Protein AF-A0A2Z6ND43-F1 (afdb_monomer)

Mean predicted aligned error: 3.37 Å

Sequence (163 aa):
MIYADKCAFYDCAFYGVQDTLYDTYGRHYYHNCYIQGGIDFVFGNGQSIFEASTLNFSMGVYGPKLGTKETAILGRSLDAYSRVIVANSYLTNVVSPEGWYARTYVGHEETITFVEAGNSGPGANQSQRVKWMKHLSGAELDRFLNISFIDKEGWINKLPVNN

Secondary structure (DSSP, 8-state):
-EE-SSEEEES-EEE-SBS-EEEEESEEEEES-EEEESBS-EESS-EEEEES-EEEE--GGGSPPTTSPP-B-SEE-SSTT-EEEEES-B--TTB-SS-EE-GGGTT-TTS-EEEEES-BSGGG--TTS-TT-B---HHHHHHHHSGGGT-SS--GGGS----

pLDDT: mean 95.64, std 6.74, range [55.31, 98.88]

Solvent-accessible surface area (backbone atoms only — not comparable to full-atom values): 9441 Å² total; per-residue (Å²): 117,45,80,50,69,78,46,74,43,68,73,42,76,48,79,46,31,64,60,43,38,36,40,40,37,41,27,37,39,32,36,50,24,40,40,32,14,53,43,62,28,70,39,69,68,36,46,69,48,79,41,86,44,50,79,44,81,35,44,68,95,74,42,74,62,93,90,58,86,73,70,38,61,84,47,63,41,88,54,70,64,34,74,49,76,52,56,72,40,81,31,55,73,38,42,36,54,41,34,57,41,48,71,91,39,69,94,46,50,88,55,37,42,42,35,75,42,79,47,36,60,77,27,47,60,63,93,56,34,50,87,70,58,43,86,70,58,68,76,70,37,44,55,70,73,38,66,55,60,62,38,77,83,54,60,72,84,68,50,96,66,89,126

InterPro domains:
  IPR000070 Pectinesterase, catalytic [PF01095] (3-56)
  IPR000070 Pectinesterase, catalytic [PF01095] (69-151)
  IPR011050 Pectin lyase fold/virulence factor [SSF51126] (2-161)
  IPR012334 Pectin lyase fold [G3DSA:2.160.20.10] (1-163)

Nearest PDB structures (foldseek):
  1xg2-assembly1_A  TM=8.454E-01  e=5.733E-08  Solanum lycopersicum
  1gq8-assembly1_A  TM=8.439E-01  e=1.578E-07  Daucus carota
  5c1e-assembly1_A  TM=7.907E-01  e=3.280E-07  Aspergillus niger ATCC 1015
  5c1c-assembly1_A  TM=7.956E-01  e=4.597E-07  Aspergillus niger ATCC 1015
  3uw0-assembly1_A  TM=7.127E-01  e=7.270E-05  Yersinia enterocolitica subsp. enterocolitica 8081

Structure (mmCIF, N/CA/C/O backbone):
data_AF-A0A2Z6ND43-F1
#
_entry.id   AF-A0A2Z6ND43-F1
#
loop_
_atom_site.group_PDB
_atom_site.id
_atom_site.type_symbol
_atom_site.label_atom_id
_atom_site.label_alt_id
_atom_site.label_comp_id
_atom_site.label_asym_id
_atom_site.label_entity_id
_atom_site.label_seq_id
_atom_site.pdbx_PDB_ins_code
_atom_site.Cartn_x
_atom_site.Cartn_y
_atom_site.Cartn_z
_atom_site.occupancy
_atom_site.B_iso_or_equiv
_atom_site.auth_seq_id
_atom_site.auth_comp_id
_atom_site.auth_asym_id
_atom_site.auth_atom_id
_atom_site.pdbx_PDB_model_num
ATOM 1 N N . MET A 1 1 ? -15.274 1.985 -4.254 1.00 93.62 1 MET A N 1
ATOM 2 C CA . MET A 1 1 ? -14.860 3.348 -3.861 1.00 93.62 1 MET A CA 1
ATOM 3 C C . MET A 1 1 ? -15.298 3.582 -2.434 1.00 93.62 1 MET A C 1
ATOM 5 O O . MET A 1 1 ? -16.451 3.305 -2.131 1.00 93.62 1 MET A O 1
ATOM 9 N N . ILE A 1 2 ? -14.396 4.076 -1.592 1.00 96.88 2 ILE A N 1
ATOM 10 C CA . ILE A 1 2 ? -14.677 4.459 -0.209 1.00 96.88 2 ILE A CA 1
ATOM 11 C C . ILE A 1 2 ? -14.422 5.961 -0.082 1.00 96.88 2 ILE A C 1
ATOM 13 O O . ILE A 1 2 ? -13.282 6.421 -0.144 1.00 96.88 2 ILE A O 1
ATOM 17 N N . TYR A 1 3 ? -15.516 6.712 0.024 1.00 97.62 3 TYR A N 1
ATOM 18 C CA . TYR A 1 3 ? -15.549 8.166 0.172 1.00 97.62 3 TYR A CA 1
ATOM 19 C C . TYR A 1 3 ? -16.319 8.482 1.460 1.00 97.62 3 TYR A C 1
ATOM 21 O O . TYR A 1 3 ? -17.525 8.724 1.427 1.00 97.62 3 TYR A O 1
ATOM 29 N N . ALA A 1 4 ? -15.658 8.362 2.610 1.00 97.25 4 ALA A N 1
ATOM 30 C CA . ALA A 1 4 ? -16.269 8.538 3.926 1.00 97.25 4 ALA A CA 1
ATOM 31 C C . ALA A 1 4 ? -15.181 8.698 4.995 1.00 97.25 4 ALA A C 1
ATOM 33 O O . ALA A 1 4 ? -14.080 8.214 4.826 1.00 97.25 4 ALA A O 1
ATOM 34 N N . ASP A 1 5 ? -15.463 9.363 6.113 1.00 98.31 5 ASP A N 1
ATOM 35 C CA . ASP A 1 5 ? -14.507 9.420 7.226 1.00 98.31 5 ASP A CA 1
ATOM 36 C C . ASP A 1 5 ? -14.844 8.358 8.280 1.00 98.31 5 ASP A C 1
ATOM 38 O O . ASP A 1 5 ? -16.023 8.109 8.540 1.00 98.31 5 ASP A O 1
ATOM 42 N N . LYS A 1 6 ? -13.815 7.788 8.925 1.00 97.25 6 LYS A N 1
ATOM 43 C CA . LYS A 1 6 ? -13.934 6.809 10.023 1.00 97.25 6 LYS A CA 1
ATOM 44 C C . LYS A 1 6 ? -14.584 5.488 9.602 1.00 97.25 6 LYS A C 1
ATOM 46 O O . LYS A 1 6 ? -15.494 4.993 10.267 1.00 97.25 6 LYS A O 1
ATOM 51 N N . CYS A 1 7 ? -14.117 4.906 8.500 1.00 97.25 7 CYS A N 1
ATOM 52 C CA . CYS A 1 7 ? -14.523 3.555 8.105 1.00 97.25 7 CYS A CA 1
ATOM 53 C C . CYS A 1 7 ? -13.503 2.526 8.579 1.00 97.25 7 CYS A C 1
ATOM 55 O O . CYS A 1 7 ? -12.304 2.697 8.372 1.00 97.25 7 CYS A O 1
ATOM 57 N N . ALA A 1 8 ? -13.978 1.436 9.169 1.00 97.69 8 ALA A N 1
ATOM 58 C CA . ALA A 1 8 ? -13.139 0.291 9.474 1.00 97.69 8 ALA A CA 1
ATOM 59 C C . ALA A 1 8 ? -13.700 -0.969 8.816 1.00 97.69 8 ALA A C 1
ATOM 61 O O . ALA A 1 8 ? -14.914 -1.178 8.789 1.00 97.69 8 ALA A O 1
ATOM 62 N N . PHE A 1 9 ? -12.802 -1.796 8.300 1.00 97.81 9 PHE A N 1
ATOM 63 C CA . PHE A 1 9 ? -13.088 -3.070 7.664 1.00 97.81 9 PHE A CA 1
ATOM 64 C C . PHE A 1 9 ? -12.338 -4.150 8.436 1.00 97.81 9 PHE A C 1
ATOM 66 O O . PHE A 1 9 ? -11.113 -4.096 8.546 1.00 97.81 9 PHE A O 1
ATOM 73 N N . TYR A 1 10 ? -13.085 -5.109 8.974 1.00 97.44 10 TYR A N 1
ATOM 74 C CA . TYR A 1 10 ? -12.561 -6.255 9.711 1.00 97.44 10 TYR A CA 1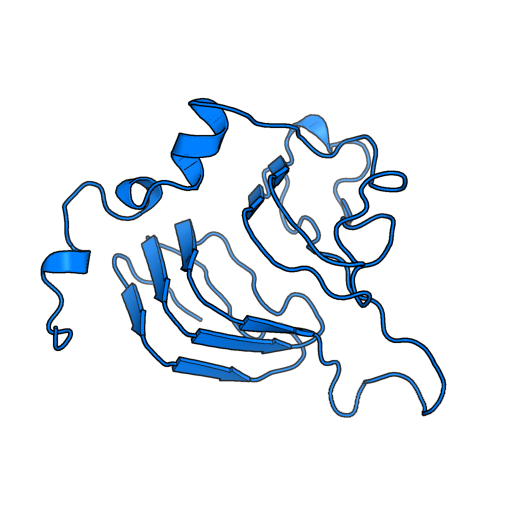
ATOM 75 C C . TYR A 1 10 ? -12.927 -7.518 8.948 1.00 97.44 10 TYR A C 1
ATOM 77 O O . TYR A 1 10 ? -14.067 -7.638 8.493 1.00 97.44 10 TYR A O 1
ATOM 85 N N . ASP A 1 11 ? -11.965 -8.424 8.771 1.00 97.31 11 ASP A N 1
ATOM 86 C CA . ASP A 1 11 ? -12.194 -9.749 8.175 1.00 97.31 11 ASP A CA 1
ATOM 87 C C . ASP A 1 11 ? -12.843 -9.696 6.777 1.00 97.31 11 ASP A C 1
ATOM 89 O O . ASP A 1 11 ? -13.598 -10.579 6.365 1.00 97.31 11 ASP A O 1
ATOM 93 N N . CYS A 1 12 ? -12.573 -8.621 6.034 1.00 98.12 12 CYS A N 1
ATOM 94 C CA . CYS A 1 12 ? -13.129 -8.392 4.706 1.00 98.12 12 CYS A CA 1
ATOM 95 C C . CYS A 1 12 ? -12.185 -8.895 3.613 1.00 98.12 12 CYS A C 1
ATOM 97 O O . CYS A 1 12 ? -10.962 -8.879 3.758 1.00 98.12 12 CYS A O 1
ATOM 99 N N . ALA A 1 13 ? -12.759 -9.262 2.467 1.00 98.62 13 ALA A N 1
ATOM 100 C CA . ALA A 1 13 ? -11.999 -9.589 1.271 1.00 98.62 13 ALA A CA 1
ATOM 101 C C . ALA A 1 13 ? -12.423 -8.712 0.083 1.00 98.62 13 ALA A C 1
ATOM 103 O O . ALA A 1 13 ? -13.611 -8.579 -0.215 1.00 98.62 13 ALA A O 1
ATOM 104 N N . PHE A 1 14 ? -11.441 -8.135 -0.608 1.00 98.56 14 PHE A N 1
ATOM 105 C CA . PHE A 1 14 ? -11.613 -7.283 -1.783 1.00 98.56 14 PHE A CA 1
ATOM 106 C C . PHE A 1 14 ? -10.921 -7.938 -2.980 1.00 98.56 14 PHE A C 1
ATOM 108 O O . PHE A 1 14 ? -9.714 -8.183 -2.946 1.00 98.56 14 PHE A O 1
ATOM 115 N N . TYR A 1 15 ? -11.680 -8.215 -4.042 1.00 97.94 15 TYR A N 1
ATOM 116 C CA . TYR A 1 15 ? -11.189 -8.924 -5.224 1.00 97.94 15 TYR A CA 1
ATOM 117 C C . TYR A 1 15 ? -11.346 -8.084 -6.485 1.00 97.94 15 TYR A C 1
ATOM 119 O O . TYR A 1 15 ? -12.430 -7.578 -6.776 1.00 97.94 15 TYR A O 1
ATOM 127 N N . GLY A 1 16 ? -10.280 -8.011 -7.273 1.00 96.38 16 GLY A N 1
ATOM 128 C CA . GLY A 1 16 ? -10.289 -7.408 -8.596 1.00 96.38 16 GLY A CA 1
ATOM 129 C C . GLY A 1 16 ? -8.992 -7.693 -9.345 1.00 96.38 16 GLY A C 1
ATOM 130 O O . GLY A 1 16 ? -8.254 -8.621 -9.014 1.00 96.38 16 GLY A O 1
ATOM 131 N N . VAL A 1 17 ? -8.737 -6.909 -10.394 1.00 95.75 17 VAL A N 1
ATOM 132 C CA . VAL A 1 17 ? -7.464 -6.928 -11.132 1.00 95.75 17 VAL A CA 1
ATOM 133 C C . VAL A 1 17 ? -6.928 -5.511 -11.207 1.00 95.75 17 VAL A C 1
ATOM 135 O O . VAL A 1 17 ? -5.927 -5.201 -10.575 1.00 95.75 17 VAL A O 1
ATOM 138 N N . GLN A 1 18 ? -7.609 -4.636 -11.934 1.00 96.50 18 GLN A N 1
ATOM 139 C CA . GLN A 1 18 ? -7.273 -3.223 -11.967 1.00 96.50 18 GLN A CA 1
ATOM 140 C C . GLN A 1 18 ? -8.207 -2.449 -11.035 1.00 96.50 18 GLN A C 1
ATOM 142 O O . GLN A 1 18 ? -9.400 -2.751 -10.994 1.00 96.50 18 GLN A O 1
ATOM 147 N N . ASP A 1 19 ? -7.659 -1.484 -10.295 1.00 97.81 19 ASP A N 1
ATOM 148 C CA . ASP A 1 19 ? -8.417 -0.507 -9.503 1.00 97.81 19 ASP A CA 1
ATOM 149 C C . ASP A 1 19 ? -9.356 -1.165 -8.466 1.00 97.81 19 ASP A C 1
ATOM 151 O O . ASP A 1 19 ? -10.499 -0.751 -8.267 1.00 97.81 19 ASP A O 1
ATOM 155 N N . THR A 1 20 ? -8.876 -2.226 -7.802 1.00 98.38 20 THR A N 1
ATOM 156 C CA . THR A 1 20 ? -9.694 -3.081 -6.915 1.00 98.38 20 THR A CA 1
ATOM 157 C C . THR A 1 20 ? -10.270 -2.312 -5.723 1.00 98.38 20 THR A C 1
ATOM 159 O O . THR A 1 20 ? -11.475 -2.354 -5.469 1.00 98.38 20 THR A O 1
ATOM 162 N N . LEU A 1 21 ? -9.417 -1.599 -4.988 1.00 98.62 21 LEU A N 1
ATOM 163 C CA . LEU A 1 21 ? -9.784 -0.833 -3.806 1.00 98.62 21 LEU A CA 1
ATOM 164 C C . LEU A 1 21 ? -9.495 0.650 -4.041 1.00 98.62 21 LEU A C 1
ATOM 166 O O . LEU A 1 21 ? -8.378 1.124 -3.842 1.00 98.62 21 LEU A O 1
ATOM 170 N N . TYR A 1 22 ? -10.538 1.377 -4.450 1.00 98.50 22 TYR A N 1
ATOM 171 C CA . TYR A 1 22 ? -10.490 2.834 -4.55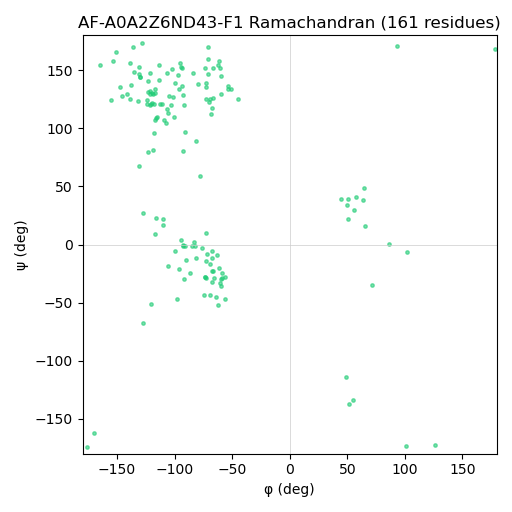0 1.00 98.50 22 TYR A CA 1
ATOM 172 C C . TYR A 1 22 ? -10.731 3.483 -3.178 1.00 98.50 22 TYR A C 1
ATOM 174 O O . TYR A 1 22 ? -11.874 3.775 -2.806 1.00 98.50 22 TYR A O 1
ATOM 182 N N . ASP A 1 23 ? -9.644 3.687 -2.446 1.00 98.38 23 ASP A N 1
ATOM 183 C CA . ASP A 1 23 ? -9.538 4.215 -1.090 1.00 98.38 23 ASP A CA 1
ATOM 184 C C . ASP A 1 23 ? -9.320 5.740 -1.106 1.00 98.38 23 ASP A C 1
ATOM 186 O O . ASP A 1 23 ? -8.192 6.233 -1.077 1.00 98.38 23 ASP A O 1
ATOM 190 N N . THR A 1 24 ? -10.391 6.523 -1.281 1.00 96.62 24 THR A N 1
ATOM 191 C CA . THR A 1 24 ? -10.237 7.883 -1.824 1.00 96.62 24 THR A CA 1
ATOM 192 C C . THR A 1 24 ? -10.206 9.020 -0.814 1.00 96.62 24 THR A C 1
ATOM 194 O O . THR A 1 24 ? -9.395 9.924 -0.996 1.00 96.62 24 THR A O 1
ATOM 197 N N . TYR A 1 25 ? -11.110 9.071 0.161 1.00 97.81 25 TYR A N 1
ATOM 198 C CA . TYR A 1 25 ? -11.251 10.236 1.039 1.00 97.81 25 TYR A CA 1
ATOM 199 C C . TYR A 1 25 ? -11.683 9.806 2.427 1.00 97.81 25 TYR A C 1
ATOM 201 O O . TYR A 1 25 ? -12.634 9.039 2.535 1.00 97.81 25 TYR A O 1
ATOM 209 N N . GLY A 1 26 ? -11.037 10.394 3.436 1.00 98.38 26 GLY A N 1
ATOM 210 C CA . GLY A 1 26 ? -11.287 10.148 4.851 1.00 98.38 26 GLY A CA 1
ATOM 211 C C . GLY A 1 26 ? -10.259 9.209 5.473 1.00 98.38 26 GLY A C 1
ATOM 212 O O . GLY A 1 26 ? -9.230 8.901 4.865 1.00 98.38 26 GLY A O 1
ATOM 213 N N . ARG A 1 27 ? -10.510 8.828 6.726 1.00 98.62 27 ARG A N 1
ATOM 214 C CA . ARG A 1 27 ? -9.639 7.946 7.508 1.00 98.62 27 ARG A CA 1
ATOM 215 C C . ARG A 1 27 ? -10.180 6.535 7.534 1.00 98.62 27 ARG A C 1
ATOM 217 O O . ARG A 1 27 ? -11.330 6.338 7.938 1.00 98.62 27 ARG A O 1
ATOM 224 N N . HIS A 1 28 ? -9.344 5.574 7.158 1.00 98.69 28 HIS A N 1
ATOM 225 C CA . HIS A 1 28 ? -9.764 4.186 7.033 1.00 98.69 28 HIS A CA 1
ATOM 226 C C . HIS A 1 28 ? -8.830 3.217 7.746 1.00 98.69 28 HIS A C 1
ATOM 228 O O . HIS A 1 28 ? -7.610 3.379 7.765 1.00 98.69 28 HIS A O 1
ATOM 234 N N . TYR A 1 29 ? -9.424 2.178 8.315 1.00 98.62 29 TYR A N 1
ATOM 235 C CA . TYR A 1 29 ? -8.703 1.099 8.968 1.00 98.62 29 TYR A CA 1
ATOM 236 C C . TYR A 1 29 ? -9.088 -0.236 8.339 1.00 98.62 29 TYR A C 1
ATOM 238 O O . TYR A 1 29 ? -10.264 -0.582 8.288 1.00 98.62 29 TYR A O 1
ATOM 246 N N . TYR A 1 30 ? -8.105 -0.987 7.862 1.00 98.69 30 TYR A N 1
ATOM 247 C CA . TYR A 1 30 ? -8.292 -2.329 7.322 1.00 98.69 30 TYR A CA 1
ATOM 248 C C . TYR A 1 30 ? -7.540 -3.294 8.229 1.00 98.69 30 TYR A C 1
ATOM 250 O O . TYR A 1 30 ? -6.310 -3.273 8.261 1.00 98.69 30 TYR A O 1
ATOM 258 N N . HIS A 1 31 ? -8.268 -4.112 8.983 1.00 98.25 31 HIS A N 1
ATOM 259 C CA . HIS A 1 31 ? -7.693 -5.069 9.920 1.00 98.25 31 HIS A CA 1
ATOM 260 C C . HIS A 1 31 ? -8.046 -6.493 9.500 1.00 98.25 31 HIS A C 1
ATOM 262 O O . HIS A 1 31 ? -9.209 -6.794 9.225 1.00 98.25 31 HIS A O 1
ATOM 268 N N . ASN A 1 32 ? -7.037 -7.364 9.436 1.00 98.38 32 ASN A N 1
ATOM 269 C CA . ASN A 1 3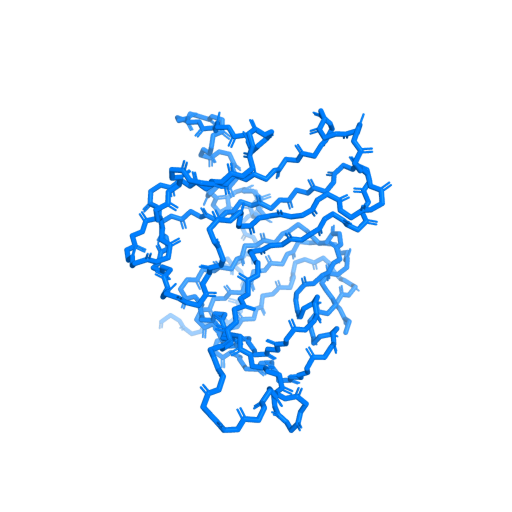2 ? -7.193 -8.759 9.013 1.00 98.38 32 ASN A CA 1
ATOM 270 C C . ASN A 1 32 ? -7.949 -8.914 7.674 1.00 98.38 32 ASN A C 1
ATOM 272 O O . ASN A 1 32 ? -8.794 -9.790 7.499 1.00 98.38 32 ASN A O 1
ATOM 276 N N . CYS A 1 33 ? -7.687 -8.016 6.724 1.00 98.81 33 CYS A N 1
ATOM 277 C CA . CYS A 1 33 ? -8.333 -8.029 5.418 1.00 98.81 33 CYS A CA 1
ATOM 278 C C . CYS A 1 33 ? -7.482 -8.762 4.376 1.00 98.81 33 CYS A C 1
ATOM 280 O O . CYS A 1 33 ? -6.253 -8.816 4.460 1.00 98.81 33 CYS A O 1
ATOM 282 N N . TYR A 1 34 ? -8.136 -9.264 3.334 1.00 98.88 34 TYR A N 1
ATOM 283 C CA . TYR A 1 34 ? -7.488 -9.798 2.141 1.00 98.88 34 TYR A CA 1
ATOM 284 C C . TYR A 1 34 ? -7.792 -8.899 0.941 1.00 98.88 34 TYR A C 1
ATOM 286 O O . TYR A 1 34 ? -8.952 -8.703 0.588 1.00 98.88 34 TYR A O 1
ATOM 294 N N . ILE A 1 35 ? -6.768 -8.346 0.297 1.00 98.81 35 ILE A N 1
ATOM 295 C CA . ILE A 1 35 ? -6.925 -7.504 -0.890 1.00 98.81 35 ILE A CA 1
ATOM 296 C C . ILE A 1 35 ? -6.156 -8.146 -2.039 1.00 98.81 35 ILE A C 1
ATOM 298 O O . ILE A 1 35 ? -4.942 -8.316 -1.948 1.00 98.81 35 ILE A O 1
ATOM 302 N N . GLN A 1 36 ? -6.847 -8.475 -3.129 1.00 98.44 36 GLN A N 1
ATOM 303 C CA . GLN A 1 36 ? -6.240 -9.059 -4.321 1.00 98.44 36 GLN A CA 1
ATOM 304 C C . GLN A 1 36 ? -6.442 -8.187 -5.553 1.00 98.44 36 GLN A C 1
ATOM 306 O O . GLN A 1 36 ? -7.574 -7.866 -5.910 1.00 98.44 36 GLN A O 1
ATOM 311 N N . GLY A 1 37 ? -5.350 -7.928 -6.267 1.00 97.62 37 GLY A N 1
ATOM 312 C CA . GLY A 1 37 ? -5.385 -7.385 -7.619 1.00 97.62 37 GLY A CA 1
ATOM 313 C C . GLY A 1 37 ? -3.996 -7.265 -8.239 1.00 97.62 37 GLY A C 1
ATOM 314 O O . GLY A 1 37 ? -3.008 -7.731 -7.680 1.00 97.62 37 GLY A O 1
ATOM 315 N N . GLY A 1 38 ? -3.930 -6.668 -9.423 1.00 95.94 38 GLY A N 1
ATOM 316 C CA . GLY A 1 38 ? -2.731 -6.582 -10.252 1.00 95.94 38 GLY A CA 1
ATOM 317 C C . GLY A 1 38 ? -2.285 -5.151 -10.557 1.00 95.94 38 GLY A C 1
ATOM 318 O O . GLY A 1 38 ? -1.132 -4.806 -10.323 1.00 95.94 38 GLY A O 1
ATOM 319 N N . ILE A 1 39 ? -3.181 -4.293 -11.051 1.00 95.81 39 ILE A N 1
ATOM 320 C CA . ILE A 1 39 ? -2.846 -2.922 -11.475 1.00 95.81 39 ILE A CA 1
ATOM 321 C C . ILE A 1 39 ? -3.489 -1.934 -10.510 1.00 95.81 39 ILE A C 1
ATOM 323 O O . ILE A 1 39 ? -4.708 -1.936 -10.376 1.00 95.81 39 ILE A O 1
ATOM 327 N N . ASP A 1 40 ? -2.676 -1.102 -9.852 1.00 97.06 40 ASP A N 1
ATOM 328 C CA . ASP A 1 40 ? -3.132 -0.049 -8.928 1.00 97.06 40 ASP A CA 1
ATOM 329 C C . ASP A 1 40 ? -4.238 -0.538 -7.973 1.00 97.06 40 ASP A C 1
ATOM 331 O O . ASP A 1 40 ? -5.234 0.133 -7.717 1.00 97.06 40 ASP A O 1
ATOM 335 N N . PHE A 1 41 ? -4.103 -1.777 -7.487 1.00 98.31 41 PHE A N 1
ATOM 336 C CA . PHE A 1 41 ? -5.221 -2.476 -6.856 1.00 98.31 41 PHE A CA 1
ATOM 337 C C . PHE A 1 41 ? -5.579 -1.924 -5.469 1.00 98.31 41 PHE A C 1
ATOM 339 O O . PHE A 1 41 ? -6.670 -2.194 -4.977 1.00 98.31 41 PHE A O 1
ATOM 346 N N . VAL A 1 42 ? -4.707 -1.109 -4.876 1.00 98.62 42 VAL A N 1
ATOM 347 C CA . VAL A 1 42 ? -5.035 -0.172 -3.799 1.00 98.62 42 VAL A CA 1
ATOM 348 C C . VAL A 1 42 ? -4.594 1.209 -4.265 1.00 98.62 42 VAL A C 1
ATOM 350 O O . VAL A 1 42 ? -3.419 1.405 -4.578 1.00 98.62 42 VAL A O 1
ATOM 353 N N . PHE A 1 43 ? -5.527 2.154 -4.341 1.00 98.62 43 PHE A N 1
ATOM 354 C CA . PHE A 1 43 ? -5.244 3.500 -4.834 1.00 98.62 43 PHE A CA 1
ATOM 355 C C . PHE A 1 43 ? -6.204 4.539 -4.258 1.00 98.62 43 PHE A C 1
ATOM 357 O O . PHE A 1 43 ? -7.327 4.219 -3.872 1.00 98.62 43 PHE A O 1
ATOM 364 N N . GLY A 1 44 ? -5.780 5.801 -4.269 1.00 97.94 44 GLY A N 1
ATOM 365 C CA . GLY A 1 44 ? -6.564 6.944 -3.807 1.00 97.94 44 GLY A CA 1
ATOM 366 C C . GLY A 1 44 ? -5.817 7.777 -2.767 1.00 97.94 44 GLY A C 1
ATOM 367 O O . GLY A 1 44 ? -4.631 7.567 -2.530 1.00 97.94 44 GLY A O 1
ATOM 368 N N . ASN A 1 45 ? -6.522 8.751 -2.187 1.00 97.81 45 ASN A N 1
ATOM 369 C CA . ASN A 1 45 ? -5.969 9.749 -1.265 1.00 97.81 45 ASN A CA 1
ATOM 370 C C . ASN A 1 45 ? -6.454 9.553 0.183 1.00 97.81 45 ASN A C 1
ATOM 372 O O . ASN A 1 45 ? -6.381 10.482 0.991 1.00 97.81 45 ASN A O 1
ATOM 376 N N . GLY A 1 46 ? -6.995 8.373 0.500 1.00 97.94 46 GLY A N 1
ATOM 377 C CA . GLY A 1 46 ? -7.406 8.008 1.849 1.00 97.94 46 GLY A CA 1
ATOM 378 C C . GLY A 1 46 ? -6.231 8.045 2.825 1.00 97.94 46 GLY A C 1
ATOM 379 O O . GLY A 1 46 ? -5.089 7.733 2.481 1.00 97.94 46 GLY A O 1
ATOM 380 N N . GLN A 1 47 ? -6.508 8.444 4.062 1.00 98.62 47 GLN A N 1
ATOM 381 C CA . GLN A 1 47 ? -5.550 8.334 5.150 1.00 98.62 47 GLN A CA 1
ATOM 382 C C . GLN A 1 47 ? -5.766 6.987 5.839 1.00 98.62 47 GLN A C 1
ATOM 384 O O . GLN A 1 47 ? -6.651 6.859 6.685 1.00 98.62 47 GLN A O 1
ATOM 389 N N . SER A 1 48 ? -4.966 5.989 5.471 1.00 98.62 48 SER A N 1
ATOM 390 C CA . SER A 1 48 ? -5.326 4.598 5.751 1.00 98.62 48 SER A CA 1
ATOM 391 C C . SER A 1 48 ? -4.211 3.794 6.403 1.00 98.62 48 SER A C 1
ATOM 393 O O . SER A 1 48 ? -3.032 3.998 6.114 1.00 98.62 48 SER A O 1
ATOM 395 N N . ILE A 1 49 ? -4.602 2.853 7.266 1.00 98.81 49 ILE A N 1
ATOM 396 C CA . ILE A 1 49 ? -3.729 1.800 7.801 1.00 98.81 49 ILE A CA 1
ATOM 397 C C . ILE A 1 49 ? -4.292 0.440 7.392 1.00 98.81 49 ILE A C 1
ATOM 399 O O . ILE A 1 49 ? -5.467 0.154 7.623 1.00 98.81 49 ILE A O 1
ATOM 403 N N . PHE A 1 50 ? -3.422 -0.397 6.827 1.00 98.81 50 PHE A N 1
ATOM 404 C CA . PHE A 1 50 ? -3.670 -1.812 6.566 1.00 98.81 50 PHE A CA 1
ATOM 405 C C . PHE A 1 50 ? -2.851 -2.622 7.569 1.00 98.81 50 PHE A C 1
ATOM 407 O O . PHE A 1 50 ? -1.631 -2.717 7.449 1.00 98.81 50 PHE A O 1
ATOM 414 N N . GLU A 1 51 ? -3.509 -3.176 8.579 1.00 98.50 51 GLU A N 1
ATOM 415 C CA . GLU A 1 51 ? -2.874 -3.930 9.656 1.00 98.50 51 GLU A CA 1
ATOM 416 C C . GLU A 1 51 ? -3.287 -5.398 9.595 1.00 98.50 51 GLU A C 1
ATOM 418 O O . GLU A 1 51 ? -4.429 -5.721 9.257 1.00 98.50 51 GLU A O 1
ATOM 423 N N . ALA A 1 52 ? -2.339 -6.298 9.879 1.00 98.31 52 ALA A N 1
ATOM 424 C CA . ALA A 1 52 ? -2.546 -7.750 9.846 1.00 98.31 52 ALA A CA 1
ATOM 425 C C . ALA A 1 52 ? -3.194 -8.260 8.538 1.00 98.31 52 ALA A C 1
ATOM 427 O O . ALA A 1 52 ? -3.798 -9.325 8.504 1.00 98.31 52 ALA A O 1
ATOM 428 N N . SER A 1 53 ? -3.086 -7.486 7.458 1.00 98.75 53 SER A N 1
ATOM 429 C CA . SER A 1 53 ? -3.798 -7.721 6.207 1.00 98.75 53 SER A CA 1
ATOM 430 C C . SER A 1 53 ? -2.873 -8.339 5.165 1.00 98.75 53 SER A C 1
ATOM 432 O O . SER A 1 53 ? -1.665 -8.101 5.154 1.00 98.75 53 SER A O 1
ATOM 434 N N . THR A 1 54 ? -3.447 -9.124 4.259 1.00 98.81 54 THR A N 1
ATOM 435 C CA . THR A 1 54 ? -2.732 -9.729 3.133 1.00 98.81 54 THR A CA 1
ATOM 436 C C . THR A 1 54 ? -3.047 -8.966 1.855 1.00 98.81 54 THR A C 1
ATOM 438 O O . THR A 1 54 ? -4.198 -8.918 1.426 1.00 98.81 54 THR A O 1
ATOM 441 N N . LEU A 1 55 ? -2.015 -8.411 1.220 1.00 98.69 55 LEU A N 1
ATOM 442 C CA . LEU A 1 55 ? -2.100 -7.852 -0.128 1.00 98.69 55 LEU A CA 1
ATOM 443 C C . LEU A 1 55 ? -1.520 -8.878 -1.105 1.00 98.69 55 LEU A C 1
ATOM 445 O O . LEU A 1 55 ? -0.316 -9.139 -1.100 1.00 98.69 55 LEU A O 1
ATOM 449 N N . ASN A 1 56 ? -2.380 -9.486 -1.918 1.00 97.94 56 ASN A N 1
ATOM 450 C CA . ASN A 1 56 ? -2.008 -10.540 -2.852 1.00 97.94 56 ASN A CA 1
ATOM 451 C C . ASN A 1 56 ? -1.995 -10.024 -4.293 1.00 97.94 56 ASN A C 1
ATOM 453 O O . ASN A 1 56 ? -3.041 -9.722 -4.869 1.00 97.94 56 ASN A O 1
ATOM 457 N N . PHE A 1 57 ? -0.808 -9.978 -4.896 1.00 97.12 57 PHE A N 1
ATOM 458 C CA . PHE A 1 57 ? -0.683 -9.658 -6.311 1.00 97.12 57 PHE A CA 1
ATOM 459 C C . PHE A 1 57 ? -1.248 -10.798 -7.169 1.00 97.12 57 PHE A C 1
ATOM 461 O O . PHE A 1 57 ? -0.840 -11.950 -7.027 1.00 97.12 57 PHE A O 1
ATOM 468 N N . SER A 1 58 ? -2.182 -10.474 -8.060 1.00 94.62 58 SER A N 1
ATOM 469 C CA . SER A 1 58 ? -2.705 -11.400 -9.061 1.00 94.62 58 SER A CA 1
ATOM 470 C C . SER A 1 58 ? -3.256 -10.640 -10.258 1.00 94.62 58 SER A C 1
ATOM 472 O O . SER A 1 58 ? -4.167 -9.819 -10.137 1.00 94.62 58 SER A O 1
ATOM 474 N N . MET A 1 59 ? -2.745 -10.967 -11.441 1.00 92.38 59 MET A N 1
ATOM 475 C CA . MET A 1 59 ? -3.276 -10.475 -12.714 1.00 92.38 59 MET A CA 1
ATOM 476 C C . MET A 1 59 ? -4.495 -11.283 -13.200 1.00 92.38 59 MET A C 1
ATOM 478 O O . MET A 1 59 ? -5.081 -10.972 -14.239 1.00 92.38 59 MET A O 1
ATOM 482 N N . GLY A 1 60 ? -4.907 -12.318 -12.456 1.00 88.38 60 GLY A N 1
ATOM 483 C CA . GLY A 1 60 ? -6.018 -13.194 -12.819 1.00 88.38 60 GLY A CA 1
ATOM 484 C C . GLY A 1 60 ? -5.832 -13.814 -14.206 1.00 88.38 60 GLY A C 1
ATOM 485 O O . GLY A 1 60 ? -4.751 -14.276 -14.560 1.00 88.38 60 GLY A O 1
ATOM 486 N N . VAL A 1 61 ? -6.884 -13.783 -15.029 1.00 87.81 61 VAL A N 1
ATOM 487 C CA . VAL A 1 61 ? -6.837 -14.274 -16.422 1.00 87.81 61 VAL A CA 1
ATOM 488 C C . VAL A 1 61 ? -5.943 -13.434 -17.343 1.00 87.81 61 VAL A C 1
ATOM 490 O O . VAL A 1 61 ? -5.647 -13.860 -18.457 1.00 87.81 61 VAL A O 1
ATOM 493 N N . TYR A 1 62 ? -5.513 -12.254 -16.888 1.00 86.19 62 TYR A N 1
ATOM 494 C CA . TYR A 1 62 ? -4.586 -11.372 -17.598 1.00 86.19 62 TYR A CA 1
ATOM 495 C C . TYR A 1 62 ? -3.130 -11.584 -17.165 1.00 86.19 62 TYR A C 1
ATOM 497 O O . TYR A 1 62 ? -2.247 -10.845 -17.604 1.00 86.19 62 TYR A O 1
ATOM 505 N N . GLY A 1 63 ? -2.878 -12.569 -16.295 1.00 82.38 63 GLY A N 1
ATOM 506 C CA . GLY A 1 63 ? -1.536 -12.982 -15.912 1.00 82.38 63 GLY A CA 1
ATOM 507 C C . GLY A 1 63 ? -0.733 -13.495 -17.100 1.00 82.38 63 GLY A C 1
ATOM 508 O O . GLY A 1 63 ? -1.284 -13.865 -18.145 1.00 82.38 63 GLY A O 1
ATOM 509 N N . PRO A 1 64 ? 0.597 -13.475 -16.987 1.00 79.12 64 PRO A N 1
ATOM 510 C CA . PRO A 1 64 ? 1.453 -13.874 -18.066 1.00 79.12 64 PRO A CA 1
ATOM 511 C C . PRO A 1 64 ? 1.351 -15.396 -18.259 1.00 79.12 64 PRO A C 1
ATOM 513 O O . PRO A 1 64 ? 0.878 -16.149 -17.403 1.00 79.12 64 PRO A O 1
ATOM 516 N N . LYS A 1 65 ? 1.731 -15.854 -19.452 1.00 76.00 65 LYS A N 1
ATOM 517 C CA . LYS A 1 65 ? 1.565 -17.258 -19.845 1.00 76.00 65 LYS A CA 1
ATOM 518 C C . LYS A 1 65 ? 2.339 -18.181 -18.898 1.00 76.00 65 LYS A C 1
ATOM 520 O O . LYS A 1 65 ? 3.381 -17.812 -18.366 1.00 76.00 65 LYS A O 1
ATOM 525 N N . LEU A 1 66 ? 1.855 -19.413 -18.741 1.00 74.19 66 LEU A N 1
ATOM 526 C CA . LEU A 1 66 ? 2.498 -20.430 -17.909 1.00 74.19 66 LEU A CA 1
ATOM 527 C C . LEU A 1 66 ? 4.021 -20.483 -18.152 1.00 74.19 66 LEU A C 1
ATOM 529 O O . LEU A 1 66 ? 4.463 -20.650 -19.288 1.00 74.19 66 LEU A O 1
ATOM 533 N N . GLY A 1 67 ? 4.806 -20.342 -17.080 1.00 69.38 67 GLY A N 1
ATOM 534 C CA . GLY A 1 67 ? 6.273 -20.393 -17.120 1.00 69.38 67 GLY A CA 1
ATOM 535 C C . GLY A 1 67 ? 6.988 -19.038 -17.069 1.00 69.38 67 GLY A C 1
ATOM 536 O O . GLY A 1 67 ? 8.209 -19.014 -16.927 1.00 69.38 67 GLY A O 1
ATOM 537 N N . THR A 1 68 ? 6.275 -17.912 -17.127 1.00 76.12 68 THR A N 1
ATOM 538 C CA . THR A 1 68 ? 6.863 -16.585 -16.870 1.00 76.12 68 THR A CA 1
ATOM 539 C C . THR A 1 68 ? 6.690 -16.175 -15.413 1.00 76.12 68 THR A C 1
ATOM 541 O O . THR A 1 68 ? 5.604 -16.320 -14.853 1.00 76.12 68 THR A O 1
ATOM 544 N N . LYS A 1 69 ? 7.745 -15.621 -14.809 1.00 78.19 69 LYS A N 1
ATOM 545 C CA . LYS A 1 69 ? 7.677 -15.072 -13.453 1.00 78.19 69 LYS A CA 1
ATOM 546 C C . LYS A 1 69 ? 6.839 -13.790 -13.453 1.00 78.19 69 LYS A C 1
ATOM 548 O O . LYS A 1 69 ? 7.182 -12.836 -14.146 1.00 78.19 69 LYS A O 1
ATOM 553 N N . GLU A 1 70 ? 5.784 -13.767 -12.649 1.00 84.88 70 GLU A N 1
ATOM 554 C CA . GLU A 1 70 ? 5.075 -12.537 -12.303 1.00 84.88 70 GLU A CA 1
ATOM 555 C C . GLU A 1 70 ? 5.914 -11.699 -11.333 1.00 84.88 70 GLU A C 1
ATOM 557 O O . GLU A 1 70 ? 6.491 -12.221 -10.373 1.00 84.88 70 GLU A O 1
ATOM 562 N N . THR A 1 71 ? 5.990 -10.395 -11.588 1.00 92.50 71 THR A N 1
ATOM 563 C CA . THR A 1 71 ? 6.621 -9.437 -10.680 1.00 92.50 71 THR A CA 1
ATOM 564 C C . THR A 1 71 ? 5.704 -8.254 -10.435 1.00 92.50 71 THR A C 1
ATOM 566 O O . THR A 1 71 ? 5.038 -7.785 -11.356 1.00 92.50 71 THR A O 1
ATOM 569 N N . ALA A 1 72 ? 5.739 -7.737 -9.215 1.00 95.94 72 ALA A N 1
ATOM 570 C CA . ALA A 1 72 ? 4.979 -6.583 -8.772 1.00 95.94 72 ALA A CA 1
ATOM 571 C C . ALA A 1 72 ? 5.924 -5.494 -8.260 1.00 95.94 72 ALA A C 1
ATOM 573 O O . ALA A 1 72 ? 6.964 -5.788 -7.678 1.00 95.94 72 ALA A O 1
ATOM 574 N N . ILE A 1 73 ? 5.542 -4.236 -8.433 1.00 97.88 73 ILE A N 1
ATOM 575 C CA . ILE A 1 73 ? 6.119 -3.123 -7.672 1.00 97.88 73 ILE A CA 1
ATOM 576 C C . ILE A 1 73 ? 5.234 -2.865 -6.448 1.00 97.88 73 ILE A C 1
ATOM 578 O O . ILE A 1 73 ? 4.033 -3.122 -6.492 1.00 97.88 73 ILE A O 1
ATOM 582 N N . LEU A 1 74 ? 5.815 -2.351 -5.367 1.00 98.50 74 LEU A N 1
ATOM 583 C CA . LEU A 1 74 ? 5.101 -1.960 -4.149 1.00 98.50 74 LEU A CA 1
ATOM 584 C C . LEU A 1 74 ? 4.157 -0.778 -4.392 1.00 98.50 74 LEU A C 1
ATOM 586 O O . LEU A 1 74 ? 3.128 -0.664 -3.735 1.00 98.50 74 LEU A O 1
ATOM 590 N N . GLY A 1 75 ? 4.487 0.085 -5.353 1.00 98.19 75 GLY A N 1
ATOM 591 C CA . GLY A 1 75 ? 3.613 1.175 -5.752 1.00 98.19 75 GLY A CA 1
ATOM 592 C C . GLY A 1 75 ? 4.202 2.059 -6.840 1.00 98.19 75 GLY A C 1
ATOM 593 O O . GLY A 1 75 ? 5.396 2.012 -7.159 1.00 98.19 75 GLY A O 1
ATOM 594 N N . ARG A 1 76 ? 3.335 2.901 -7.399 1.00 97.94 76 ARG A N 1
ATOM 595 C CA . ARG A 1 76 ? 3.713 3.971 -8.317 1.00 97.94 76 ARG A CA 1
ATOM 596 C C . ARG A 1 76 ? 3.000 5.265 -7.967 1.00 97.94 76 ARG A C 1
ATOM 598 O O . ARG A 1 76 ? 1.872 5.223 -7.486 1.00 97.94 76 ARG A O 1
ATOM 605 N N . SER A 1 77 ? 3.632 6.405 -8.221 1.00 97.19 77 SER A N 1
ATOM 606 C CA . SER A 1 77 ? 2.994 7.693 -7.949 1.00 97.19 77 SER A CA 1
ATOM 60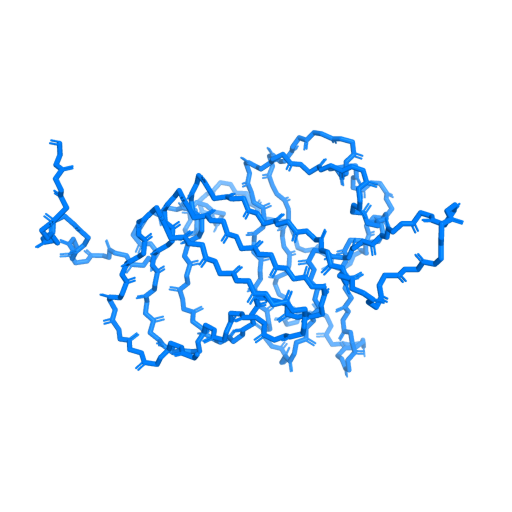7 C C . SER A 1 77 ? 1.884 7.979 -8.962 1.00 97.19 77 SER A C 1
ATOM 609 O O . SER A 1 77 ? 2.083 7.954 -10.181 1.00 97.19 77 SER A O 1
ATOM 611 N N . LEU A 1 78 ? 0.690 8.245 -8.434 1.00 95.75 78 LEU A N 1
ATOM 612 C CA . LEU A 1 78 ? -0.458 8.727 -9.206 1.00 95.75 78 LEU A CA 1
ATOM 613 C C . LEU A 1 78 ? -0.596 10.254 -9.136 1.00 95.75 78 LEU A C 1
ATOM 615 O O . LEU A 1 78 ? -1.175 10.847 -10.043 1.00 95.75 78 LEU A O 1
ATOM 619 N N . ASP A 1 79 ? -0.006 10.876 -8.113 1.00 95.19 79 ASP A N 1
ATOM 620 C CA . ASP A 1 79 ? 0.066 12.322 -7.911 1.00 95.19 79 ASP A CA 1
ATOM 621 C C . ASP A 1 79 ? 1.479 12.770 -7.468 1.00 95.19 79 ASP A C 1
ATOM 623 O O . ASP A 1 79 ? 2.339 11.944 -7.146 1.00 95.19 79 ASP A O 1
ATOM 627 N N . ALA A 1 80 ? 1.717 14.087 -7.453 1.00 96.19 80 ALA A N 1
ATOM 628 C CA . ALA A 1 80 ? 3.028 14.682 -7.167 1.00 96.19 80 ALA A CA 1
ATOM 629 C C . ALA A 1 80 ? 3.511 14.487 -5.717 1.00 96.19 80 ALA A C 1
ATOM 631 O O . ALA A 1 80 ? 4.709 14.549 -5.462 1.00 96.19 80 ALA A O 1
ATOM 632 N N . TYR A 1 81 ? 2.605 14.260 -4.767 1.00 97.31 81 TYR A N 1
ATOM 633 C CA . TYR A 1 81 ? 2.884 14.142 -3.333 1.00 97.31 81 TYR A CA 1
ATOM 634 C C . TYR A 1 81 ? 2.547 12.748 -2.790 1.00 97.31 81 TYR A C 1
ATOM 636 O O . TYR A 1 81 ? 2.329 12.582 -1.585 1.00 97.31 81 TYR A O 1
ATOM 644 N N . SER A 1 82 ? 2.513 11.748 -3.677 1.00 98.00 82 SER A N 1
ATOM 645 C CA . SER A 1 82 ? 2.113 10.383 -3.356 1.00 98.00 82 SER A CA 1
ATOM 646 C C . SER A 1 82 ? 2.919 9.834 -2.177 1.00 98.00 82 SER A C 1
ATOM 648 O O . SER A 1 82 ? 4.146 9.980 -2.117 1.00 98.00 82 SER A O 1
ATOM 650 N N . ARG A 1 83 ? 2.226 9.208 -1.219 1.00 98.38 83 ARG A N 1
ATOM 651 C CA . ARG A 1 83 ? 2.821 8.686 0.015 1.00 98.38 83 ARG A CA 1
ATOM 652 C C . ARG A 1 83 ? 2.376 7.255 0.276 1.00 98.38 83 ARG A C 1
ATOM 654 O O . ARG A 1 83 ? 1.189 7.003 0.431 1.00 98.38 83 ARG A O 1
ATOM 661 N N . VAL A 1 84 ? 3.343 6.350 0.402 1.00 98.62 84 VAL A N 1
ATOM 662 C CA . VAL A 1 84 ? 3.130 4.947 0.774 1.00 98.62 84 VAL A CA 1
ATOM 663 C C . VAL A 1 84 ? 4.261 4.512 1.701 1.00 98.62 84 VAL A C 1
ATOM 665 O O . VAL A 1 84 ? 5.437 4.711 1.400 1.00 98.62 84 VAL A O 1
ATOM 668 N N . ILE A 1 85 ? 3.905 3.910 2.834 1.00 98.81 85 ILE A N 1
ATOM 669 C CA . ILE A 1 85 ? 4.855 3.327 3.780 1.00 98.81 85 ILE A CA 1
ATOM 670 C C . ILE A 1 85 ? 4.530 1.841 3.898 1.00 98.81 85 ILE A C 1
ATOM 672 O O . ILE A 1 85 ? 3.419 1.482 4.277 1.00 98.81 85 ILE A O 1
ATOM 67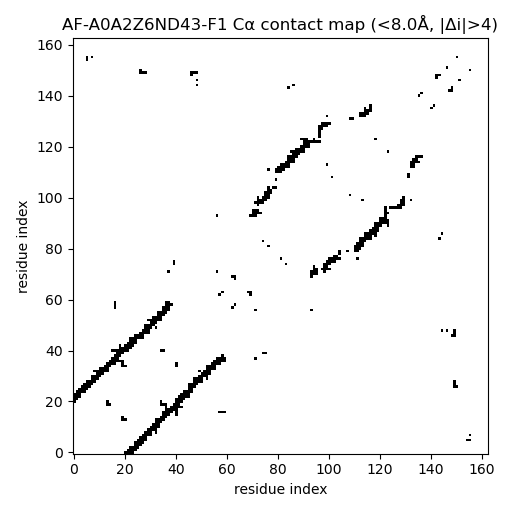6 N N . VAL A 1 86 ? 5.501 0.983 3.587 1.00 98.81 86 VAL A N 1
ATOM 677 C CA . VAL A 1 86 ? 5.413 -0.468 3.796 1.00 98.81 86 VAL A CA 1
ATOM 678 C C . VAL A 1 86 ? 6.361 -0.817 4.929 1.00 98.81 86 VAL A C 1
ATOM 680 O O . VAL A 1 86 ? 7.580 -0.770 4.754 1.00 98.81 86 VAL A O 1
ATOM 683 N N . ALA A 1 87 ? 5.822 -1.137 6.101 1.00 98.56 87 ALA A N 1
ATOM 684 C CA . ALA A 1 87 ? 6.635 -1.404 7.278 1.00 98.56 87 ALA A CA 1
ATOM 685 C C . ALA A 1 87 ? 6.237 -2.692 7.990 1.00 98.56 87 ALA A C 1
ATOM 687 O O . ALA A 1 87 ? 5.082 -3.114 7.926 1.00 98.56 87 ALA A O 1
ATOM 688 N N . ASN A 1 88 ? 7.205 -3.298 8.681 1.00 98.44 88 ASN A N 1
ATOM 689 C CA . ASN A 1 88 ? 7.029 -4.489 9.519 1.00 98.44 88 ASN A CA 1
ATOM 690 C C . ASN A 1 88 ? 6.272 -5.624 8.806 1.00 98.44 88 ASN A C 1
ATOM 692 O O . ASN A 1 88 ? 5.497 -6.356 9.417 1.00 98.44 88 ASN A O 1
ATOM 696 N N . SER A 1 89 ? 6.479 -5.742 7.494 1.00 98.75 89 SER A N 1
ATOM 697 C CA . SER A 1 89 ? 5.729 -6.635 6.615 1.00 98.75 89 SER A CA 1
ATOM 698 C C . SER A 1 89 ? 6.615 -7.748 6.060 1.00 98.75 89 SER A C 1
ATOM 700 O O . SER A 1 89 ? 7.832 -7.595 5.922 1.00 98.75 89 SER A O 1
ATOM 702 N N . TYR A 1 90 ? 6.006 -8.879 5.706 1.00 98.81 90 TYR A N 1
ATOM 703 C CA . TYR A 1 90 ? 6.681 -9.939 4.960 1.00 98.81 90 TYR A CA 1
ATOM 704 C C . TYR A 1 90 ? 6.467 -9.740 3.456 1.00 98.81 90 TYR A C 1
ATOM 706 O O . TYR A 1 90 ? 5.335 -9.757 2.976 1.00 98.81 90 TYR A O 1
ATOM 714 N N . LEU A 1 91 ? 7.555 -9.581 2.705 1.00 98.75 91 LEU A N 1
ATOM 715 C CA . LEU A 1 91 ? 7.542 -9.403 1.257 1.00 98.75 91 LEU A CA 1
ATOM 716 C C . LEU A 1 91 ? 8.030 -10.683 0.571 1.00 98.75 91 LEU A C 1
ATOM 718 O O . LEU A 1 91 ? 9.186 -11.094 0.720 1.00 98.75 91 LEU A O 1
ATOM 722 N N . THR A 1 92 ? 7.154 -11.317 -0.209 1.00 97.88 92 THR A N 1
ATOM 723 C CA . THR A 1 92 ? 7.511 -12.485 -1.029 1.00 97.88 92 THR A CA 1
ATOM 724 C C . THR A 1 92 ? 8.397 -12.071 -2.210 1.00 97.88 92 THR A C 1
ATOM 726 O O . THR A 1 92 ? 8.569 -10.894 -2.521 1.00 97.88 92 THR A O 1
ATOM 729 N N . ASN A 1 93 ? 8.959 -13.045 -2.924 1.00 96.38 93 ASN A N 1
ATOM 730 C CA . ASN A 1 93 ? 9.865 -12.819 -4.057 1.00 96.38 93 ASN A CA 1
ATOM 731 C C . ASN A 1 93 ? 9.165 -12.307 -5.337 1.00 96.38 93 ASN A C 1
ATOM 733 O O . ASN A 1 93 ?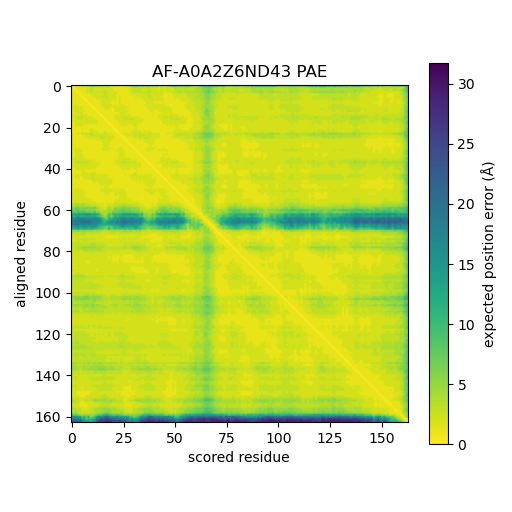 9.800 -12.288 -6.402 1.00 96.38 93 ASN A O 1
ATOM 737 N N . VAL A 1 94 ? 7.882 -11.935 -5.239 1.00 96.31 94 VAL A N 1
ATOM 738 C CA . VAL A 1 94 ? 7.117 -11.268 -6.300 1.00 96.31 94 VAL A CA 1
ATOM 739 C C . VAL A 1 94 ? 7.545 -9.809 -6.465 1.00 96.31 94 VAL A C 1
ATOM 741 O O . VAL A 1 94 ? 7.461 -9.279 -7.568 1.00 96.31 94 VAL A O 1
ATOM 744 N N . VAL A 1 95 ? 8.040 -9.163 -5.402 1.00 98.19 95 VAL A N 1
ATOM 745 C CA . VAL A 1 95 ? 8.447 -7.752 -5.444 1.00 98.19 95 VAL A CA 1
ATOM 746 C C . VAL A 1 95 ? 9.660 -7.582 -6.362 1.00 98.19 95 VAL A C 1
ATOM 748 O O . VAL A 1 95 ? 10.669 -8.276 -6.205 1.00 98.19 95 VAL A O 1
ATOM 751 N N . SER A 1 96 ? 9.561 -6.675 -7.334 1.00 97.31 96 SER A N 1
ATOM 752 C CA . SER A 1 96 ? 10.652 -6.362 -8.252 1.00 97.31 96 SER A CA 1
ATOM 753 C C . SER A 1 96 ? 11.810 -5.696 -7.499 1.00 97.31 96 SER A C 1
ATOM 755 O O . SER A 1 96 ? 11.584 -5.023 -6.489 1.00 97.31 96 SER A O 1
ATOM 757 N N . PRO A 1 97 ? 13.061 -5.847 -7.964 1.00 97.81 97 PRO A N 1
ATOM 758 C CA . PRO A 1 97 ? 14.204 -5.266 -7.269 1.00 97.81 97 PRO A CA 1
ATOM 759 C C . PRO A 1 97 ? 14.141 -3.738 -7.138 1.00 97.81 97 PRO A C 1
ATOM 761 O O . PRO A 1 97 ? 14.503 -3.214 -6.085 1.00 97.81 97 PRO A O 1
ATOM 764 N N . GLU A 1 98 ? 13.610 -3.032 -8.141 1.00 98.00 98 GLU A N 1
ATOM 765 C CA . GLU A 1 98 ? 13.424 -1.574 -8.129 1.00 98.00 98 GLU A CA 1
ATOM 766 C C . GLU A 1 98 ? 12.374 -1.139 -7.099 1.00 98.00 98 GLU A C 1
ATOM 768 O O . GLU A 1 98 ? 12.500 -0.067 -6.502 1.00 98.00 98 GLU A O 1
ATOM 773 N N . GLY A 1 99 ? 11.362 -1.984 -6.869 1.00 98.25 99 GLY A N 1
ATOM 774 C CA . GLY A 1 99 ? 10.318 -1.848 -5.852 1.00 98.25 99 GLY A CA 1
ATOM 775 C C . GLY A 1 99 ? 9.288 -0.750 -6.108 1.00 98.25 99 GLY A C 1
ATOM 776 O O . GLY A 1 99 ? 8.118 -0.950 -5.806 1.00 98.25 99 GLY A O 1
ATOM 777 N N . TRP A 1 100 ? 9.676 0.382 -6.692 1.00 98.62 100 TRP A N 1
ATOM 778 C CA . TRP A 1 100 ? 8.823 1.562 -6.837 1.00 98.62 100 TRP A CA 1
ATOM 779 C C . TRP A 1 100 ? 8.982 2.220 -8.204 1.00 98.62 100 TRP A C 1
ATOM 781 O O . TRP A 1 100 ? 10.028 2.114 -8.843 1.00 98.62 100 TRP A O 1
ATOM 791 N N . TYR A 1 101 ? 7.959 2.956 -8.642 1.00 98.19 101 TYR A N 1
ATOM 792 C CA . TYR A 1 101 ? 7.997 3.665 -9.920 1.00 98.19 101 TYR A CA 1
ATOM 793 C C . TYR A 1 101 ? 7.395 5.075 -9.836 1.00 98.19 101 TYR A C 1
ATOM 795 O O . TYR A 1 101 ? 6.239 5.246 -9.468 1.00 98.19 101 TYR A O 1
ATOM 803 N N . ALA A 1 102 ? 8.148 6.100 -10.242 1.00 96.69 102 ALA A N 1
ATOM 804 C CA . ALA A 1 102 ? 7.682 7.493 -10.218 1.00 96.69 102 ALA A CA 1
ATOM 805 C C . ALA A 1 102 ? 6.693 7.846 -11.351 1.00 96.69 102 ALA A C 1
ATOM 807 O O . ALA A 1 102 ? 6.204 8.970 -11.419 1.00 96.69 102 ALA A O 1
ATOM 808 N N . ARG A 1 103 ? 6.389 6.912 -12.263 1.00 95.31 103 ARG A N 1
ATOM 809 C CA . ARG A 1 103 ? 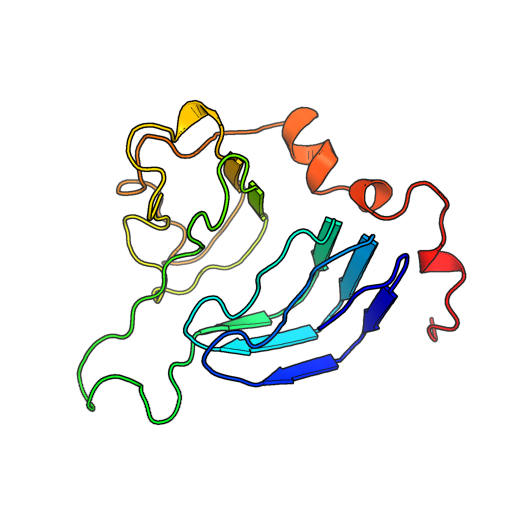5.413 7.082 -13.352 1.00 95.31 103 ARG A CA 1
ATOM 810 C C . ARG A 1 103 ? 5.607 8.387 -14.140 1.00 95.31 103 ARG A C 1
ATOM 812 O O . ARG A 1 103 ? 6.602 8.531 -14.840 1.00 95.31 103 ARG A O 1
ATOM 819 N N . THR A 1 104 ? 4.652 9.312 -14.066 1.00 94.88 104 THR A N 1
ATOM 820 C CA . THR A 1 104 ? 4.662 10.609 -14.763 1.00 94.88 104 THR A CA 1
ATOM 821 C C . THR A 1 104 ? 5.428 11.695 -14.003 1.00 94.88 104 THR A C 1
ATOM 823 O O . THR A 1 104 ? 5.532 12.810 -14.496 1.00 94.88 104 THR A O 1
ATOM 826 N N . TYR A 1 105 ? 5.960 11.373 -12.823 1.00 96.00 105 TYR A N 1
ATOM 827 C CA . TYR A 1 105 ? 6.686 12.263 -11.912 1.00 96.00 105 TYR A CA 1
ATOM 828 C C . TYR A 1 105 ? 8.187 11.939 -11.844 1.00 96.00 105 TYR A C 1
ATOM 830 O O . TYR A 1 105 ? 8.855 12.277 -10.871 1.00 96.00 105 TYR A O 1
ATOM 838 N N . VAL A 1 106 ? 8.729 11.264 -12.863 1.00 96.25 106 VAL A N 1
ATOM 839 C CA . VAL A 1 106 ? 10.183 11.092 -13.008 1.00 96.25 106 VAL A CA 1
ATOM 840 C C . VAL A 1 106 ? 10.841 12.473 -13.106 1.00 96.25 106 VAL A C 1
ATOM 842 O O . VAL A 1 106 ? 10.413 13.296 -13.914 1.00 96.25 106 VAL A O 1
ATOM 845 N N . GLY A 1 107 ? 11.869 12.722 -12.295 1.00 97.00 107 GLY A N 1
ATOM 846 C CA . GLY A 1 107 ? 12.501 14.037 -12.135 1.00 97.00 107 GLY A CA 1
ATOM 847 C C . GLY A 1 107 ? 11.834 14.955 -11.100 1.00 97.00 107 GLY A C 1
ATOM 848 O O . GLY A 1 107 ? 12.304 16.076 -10.922 1.00 97.00 107 GLY A O 1
ATOM 849 N N . HIS A 1 108 ? 10.767 14.489 -10.444 1.00 96.44 108 HIS A N 1
ATOM 850 C CA . HIS A 1 108 ? 10.040 15.175 -9.369 1.00 96.44 108 HIS A CA 1
ATOM 851 C C . HIS A 1 108 ? 9.903 14.283 -8.118 1.00 96.44 108 HIS A C 1
ATOM 853 O O . HIS A 1 108 ? 8.940 14.373 -7.355 1.00 96.44 108 HIS A O 1
ATOM 859 N N . GLU A 1 109 ? 10.832 13.345 -7.913 1.00 97.75 109 GLU A N 1
ATOM 860 C CA . GLU A 1 109 ? 10.770 12.373 -6.818 1.00 97.75 109 GLU A CA 1
ATOM 861 C C . GLU A 1 109 ? 11.055 12.990 -5.437 1.00 97.75 109 GLU A C 1
ATOM 863 O O . GLU A 1 109 ? 10.875 12.342 -4.401 1.00 97.75 109 GLU A O 1
ATOM 868 N N . GLU A 1 110 ? 11.482 14.252 -5.376 1.00 96.94 110 GLU A N 1
ATOM 869 C CA . GLU A 1 110 ? 11.702 14.978 -4.130 1.00 96.94 110 GLU A CA 1
ATOM 870 C C . GLU A 1 110 ? 10.425 15.111 -3.293 1.00 96.94 110 GLU A C 1
ATOM 872 O O . GLU A 1 110 ? 10.522 15.029 -2.066 1.00 96.94 110 GLU A O 1
ATOM 877 N N . THR A 1 111 ? 9.256 15.228 -3.933 1.00 97.31 111 THR A N 1
ATOM 878 C CA . THR A 1 111 ? 7.948 15.389 -3.276 1.00 97.31 111 THR A CA 1
ATOM 879 C C . THR A 1 111 ? 7.231 14.069 -2.975 1.00 97.31 111 THR A C 1
ATOM 881 O O . THR A 1 111 ? 6.292 14.056 -2.176 1.00 97.31 111 THR A O 1
ATOM 884 N N . ILE A 1 112 ? 7.686 12.949 -3.547 1.00 98.38 112 ILE A N 1
ATOM 885 C CA . ILE A 1 112 ? 7.133 11.606 -3.308 1.00 98.38 112 ILE A CA 1
ATOM 886 C C . ILE A 1 112 ? 7.671 11.048 -1.983 1.00 98.38 112 ILE A C 1
ATOM 888 O O . ILE A 1 112 ? 8.856 11.164 -1.671 1.00 98.38 112 ILE A O 1
ATOM 892 N N . THR A 1 113 ? 6.812 10.398 -1.195 1.00 98.44 113 THR A N 1
ATOM 893 C CA . THR A 1 113 ? 7.186 9.751 0.074 1.00 98.44 113 THR A CA 1
ATOM 894 C C . THR A 1 113 ? 6.923 8.246 0.016 1.00 98.44 113 THR A C 1
ATOM 896 O O . THR A 1 113 ? 5.905 7.771 0.513 1.00 98.44 113 THR A O 1
ATOM 899 N N . PHE A 1 114 ? 7.843 7.486 -0.580 1.00 98.75 114 PHE A N 1
ATOM 900 C CA . PHE A 1 114 ? 7.823 6.018 -0.546 1.00 98.75 114 PHE A CA 1
ATOM 901 C C . PHE A 1 114 ? 8.884 5.492 0.412 1.00 98.75 114 PHE A C 1
ATOM 903 O O . PHE A 1 114 ? 10.041 5.907 0.329 1.00 98.75 114 PHE A O 1
ATOM 910 N N . VAL A 1 115 ? 8.474 4.624 1.336 1.00 98.75 115 VAL A N 1
ATOM 911 C CA . VAL A 1 115 ? 9.299 4.165 2.461 1.00 98.75 115 VAL A CA 1
ATOM 912 C C . VAL A 1 115 ? 9.117 2.666 2.667 1.00 98.75 115 VAL A C 1
ATOM 914 O O . VAL A 1 115 ? 7.993 2.165 2.691 1.00 98.75 115 VAL A O 1
ATOM 917 N N . GLU A 1 116 ? 10.226 1.970 2.906 1.00 98.75 116 GLU A N 1
ATOM 918 C CA . GLU A 1 116 ? 10.247 0.596 3.410 1.00 98.75 116 GLU A CA 1
ATOM 919 C C . GLU A 1 116 ? 11.017 0.536 4.737 1.00 98.75 116 GLU A C 1
ATOM 921 O O . GLU A 1 116 ? 12.153 1.010 4.802 1.00 98.75 116 GLU A O 1
ATOM 926 N N . ALA A 1 117 ? 10.443 -0.067 5.786 1.00 98.38 117 ALA A N 1
ATOM 927 C CA . ALA A 1 117 ? 11.086 -0.139 7.104 1.00 98.38 117 ALA A CA 1
ATOM 928 C C . ALA A 1 117 ? 10.781 -1.445 7.856 1.00 98.38 117 ALA A C 1
ATOM 930 O O . ALA A 1 117 ? 9.627 -1.816 8.025 1.00 98.38 117 ALA A O 1
ATOM 931 N N . GLY A 1 118 ? 11.810 -2.151 8.333 1.00 98.00 118 GLY A N 1
ATOM 932 C CA . GLY A 1 118 ? 11.618 -3.368 9.141 1.00 98.00 118 GLY A CA 1
ATOM 933 C C . GLY A 1 118 ? 10.963 -4.544 8.400 1.00 98.00 118 GLY A C 1
ATOM 934 O O . GLY A 1 118 ? 10.484 -5.479 9.037 1.00 98.00 118 GLY A O 1
ATOM 935 N N . ASN A 1 119 ? 10.920 -4.508 7.064 1.00 98.69 119 ASN A N 1
ATOM 936 C CA . ASN A 1 119 ? 10.352 -5.588 6.261 1.00 98.69 119 ASN A CA 1
ATOM 937 C C . ASN A 1 119 ? 11.276 -6.812 6.233 1.00 98.69 119 ASN A C 1
ATOM 939 O O . ASN A 1 119 ? 12.499 -6.699 6.322 1.00 98.69 119 ASN A O 1
ATOM 943 N N . SER A 1 120 ? 10.682 -7.989 6.060 1.00 98.75 120 SER A N 1
ATOM 944 C CA . SER A 1 120 ? 11.383 -9.272 5.980 1.00 98.75 120 SER A CA 1
ATOM 945 C C . SER A 1 120 ? 10.962 -10.064 4.740 1.00 98.75 120 SER A C 1
ATOM 947 O O . SER A 1 120 ? 10.045 -9.675 4.019 1.00 98.75 120 SER A O 1
ATOM 949 N N . GLY A 1 121 ? 11.635 -11.186 4.482 1.00 98.50 121 GLY A N 1
ATOM 950 C CA . GLY A 1 121 ? 11.343 -12.055 3.343 1.00 98.50 121 GLY A CA 1
ATOM 951 C C . GLY A 1 121 ? 12.176 -11.747 2.091 1.00 98.50 121 GLY A C 1
ATOM 952 O O . GLY A 1 121 ? 12.917 -10.764 2.039 1.00 98.50 121 GLY A O 1
ATOM 953 N N . PRO A 1 122 ? 12.103 -12.618 1.071 1.00 97.81 122 PRO A N 1
ATOM 954 C CA . PRO A 1 122 ? 12.973 -12.542 -0.103 1.00 97.81 122 PRO A CA 1
ATOM 955 C C . PRO A 1 122 ? 12.735 -11.303 -0.981 1.00 97.81 122 PRO A C 1
ATOM 957 O O . PRO A 1 122 ? 13.639 -10.904 -1.710 1.00 97.81 122 PRO A O 1
ATOM 960 N N . GLY A 1 123 ? 11.552 -10.684 -0.916 1.00 98.19 123 GLY A N 1
ATOM 961 C CA . GLY A 1 123 ? 11.245 -9.435 -1.618 1.00 98.19 123 GLY A CA 1
ATOM 962 C C . GLY A 1 123 ? 11.743 -8.175 -0.911 1.00 98.19 123 GLY A C 1
ATOM 963 O O . GLY A 1 123 ? 11.744 -7.109 -1.519 1.00 98.19 123 GLY A O 1
ATOM 964 N N . ALA A 1 124 ? 12.183 -8.273 0.349 1.00 98.44 124 ALA A N 1
ATOM 965 C CA . ALA A 1 124 ? 12.589 -7.124 1.162 1.00 98.44 124 ALA A CA 1
ATOM 966 C C . ALA A 1 124 ? 14.036 -6.663 0.923 1.00 98.44 124 ALA A C 1
ATOM 968 O O . ALA A 1 124 ? 14.499 -5.731 1.575 1.00 98.44 124 ALA A O 1
ATOM 969 N N . ASN A 1 125 ? 14.774 -7.293 0.003 1.00 98.00 125 ASN A N 1
ATOM 970 C CA . ASN A 1 125 ? 16.120 -6.841 -0.337 1.00 98.00 125 ASN A CA 1
ATOM 971 C C . ASN A 1 125 ? 16.068 -5.478 -1.042 1.00 98.00 125 ASN A C 1
ATOM 973 O O . ASN A 1 125 ? 15.538 -5.364 -2.146 1.00 98.00 125 ASN A O 1
ATOM 977 N N . GLN A 1 126 ? 16.665 -4.466 -0.411 1.00 97.88 126 GLN A N 1
ATOM 978 C CA . GLN A 1 126 ? 16.648 -3.091 -0.901 1.00 97.88 126 GLN A CA 1
ATOM 979 C C . GLN A 1 126 ? 17.856 -2.712 -1.778 1.00 97.88 126 GLN A C 1
ATOM 981 O O . GLN A 1 126 ? 17.930 -1.580 -2.249 1.00 97.88 126 GLN A O 1
ATOM 986 N N . SER A 1 127 ? 18.809 -3.620 -2.031 1.00 97.81 127 SER A N 1
ATOM 987 C CA . SER A 1 127 ? 20.089 -3.289 -2.690 1.00 97.81 127 SER A CA 1
ATOM 988 C C . SER A 1 127 ? 19.961 -2.742 -4.117 1.00 97.81 127 SER A C 1
ATOM 990 O O . SER A 1 127 ? 20.888 -2.104 -4.614 1.00 97.81 127 SER A O 1
ATOM 992 N N . GLN A 1 128 ? 18.825 -2.993 -4.770 1.00 98.19 128 GLN A N 1
ATOM 993 C CA . GLN A 1 128 ? 18.509 -2.540 -6.127 1.00 98.19 128 GLN A CA 1
ATOM 994 C C . GLN A 1 128 ? 17.302 -1.592 -6.179 1.00 98.19 128 GLN A C 1
ATOM 996 O O . GLN A 1 128 ? 16.833 -1.268 -7.270 1.00 98.19 128 GLN A O 1
ATOM 1001 N N . ARG A 1 129 ? 16.802 -1.132 -5.022 1.00 98.50 129 ARG A N 1
ATOM 1002 C CA . ARG A 1 129 ? 15.682 -0.188 -4.974 1.00 98.50 129 ARG A CA 1
ATOM 1003 C C . ARG A 1 129 ? 16.044 1.118 -5.654 1.00 98.50 129 ARG A C 1
ATOM 1005 O O . ARG A 1 129 ? 17.210 1.519 -5.724 1.00 98.50 129 ARG A O 1
ATOM 1012 N N . VAL A 1 130 ? 15.013 1.805 -6.131 1.00 98.31 130 VAL A N 1
ATOM 1013 C CA . VAL A 1 130 ? 15.154 3.174 -6.622 1.00 98.31 130 VAL A CA 1
ATOM 1014 C C . VAL A 1 130 ? 15.881 4.052 -5.597 1.00 98.31 130 VAL A C 1
ATOM 1016 O O . VAL A 1 130 ? 15.574 4.046 -4.407 1.00 98.31 130 VAL A O 1
ATOM 1019 N N . LYS A 1 131 ? 16.853 4.841 -6.066 1.00 97.81 131 LYS A N 1
ATOM 1020 C CA . LYS A 1 131 ? 17.728 5.641 -5.187 1.00 97.81 131 LYS A CA 1
ATOM 1021 C C . LYS A 1 131 ? 17.019 6.803 -4.485 1.00 97.81 131 LYS A C 1
ATOM 1023 O O . LYS A 1 131 ? 17.572 7.368 -3.551 1.00 97.81 131 LYS A O 1
ATOM 1028 N N . TRP A 1 132 ? 15.838 7.186 -4.964 1.00 97.94 132 TRP A N 1
ATOM 1029 C CA . TRP A 1 132 ? 15.040 8.286 -4.421 1.00 97.94 132 TRP A CA 1
ATOM 1030 C C . TRP A 1 132 ? 14.044 7.845 -3.336 1.00 97.94 132 TRP A C 1
ATOM 1032 O O . TRP A 1 132 ? 13.354 8.702 -2.779 1.00 97.94 132 TRP A O 1
ATOM 1042 N N . MET A 1 133 ? 13.970 6.541 -3.017 1.00 97.94 133 MET A N 1
ATOM 1043 C CA . MET A 1 133 ? 13.182 6.036 -1.888 1.00 97.94 133 MET A CA 1
ATOM 1044 C C . MET A 1 133 ? 13.586 6.771 -0.604 1.00 97.94 133 MET A C 1
ATOM 1046 O O . MET A 1 133 ? 14.768 7.013 -0.352 1.00 97.94 133 MET A O 1
ATOM 1050 N N . LYS A 1 134 ? 12.601 7.160 0.205 1.00 98.12 134 LYS A N 1
ATOM 1051 C CA . LYS A 1 134 ? 12.851 7.875 1.455 1.00 98.12 134 LYS A CA 1
ATOM 1052 C C . LYS A 1 134 ? 13.156 6.875 2.566 1.00 98.12 134 LYS A C 1
ATOM 1054 O O . LYS A 1 134 ? 12.600 5.779 2.616 1.00 98.12 134 LYS A O 1
ATOM 1059 N N . HIS A 1 135 ? 14.001 7.295 3.498 1.00 96.12 135 HIS A N 1
ATOM 1060 C CA . HIS A 1 135 ? 14.318 6.535 4.699 1.00 96.12 135 HIS A CA 1
ATOM 1061 C C . HIS A 1 135 ? 13.850 7.329 5.911 1.00 96.12 135 HIS A C 1
ATOM 1063 O O . HIS A 1 135 ? 14.430 8.362 6.233 1.00 96.12 135 HIS A O 1
ATOM 1069 N N . LEU A 1 136 ? 12.791 6.847 6.557 1.00 97.44 136 LEU A N 1
ATOM 1070 C CA . LEU A 1 136 ? 12.282 7.407 7.805 1.00 97.44 136 LEU A CA 1
ATOM 1071 C C . LEU A 1 136 ? 12.637 6.468 8.955 1.00 97.44 136 LEU A C 1
ATOM 1073 O O . LEU A 1 136 ? 12.675 5.249 8.778 1.00 97.44 136 LEU A O 1
ATOM 1077 N N . SER A 1 137 ? 12.880 7.021 10.140 1.00 95.81 137 SER A N 1
ATOM 1078 C CA . SER A 1 137 ? 13.175 6.240 11.342 1.00 95.81 137 SER A CA 1
ATOM 1079 C C . SER A 1 137 ? 12.719 6.961 12.611 1.00 95.81 137 SER A C 1
ATOM 1081 O O . SER A 1 137 ? 12.383 8.149 12.587 1.00 95.81 137 SER A O 1
ATOM 1083 N N . GLY A 1 138 ? 12.666 6.217 13.721 1.00 96.56 138 GLY A N 1
ATOM 1084 C CA . GLY A 1 138 ? 12.245 6.726 15.026 1.00 96.56 138 GLY A CA 1
ATOM 1085 C C . GLY A 1 138 ? 10.907 7.465 14.966 1.00 96.56 138 GLY A C 1
ATOM 1086 O O . GLY A 1 138 ? 9.994 7.067 14.246 1.00 96.56 138 GLY A O 1
ATOM 1087 N N . ALA A 1 139 ? 10.833 8.604 15.658 1.00 97.38 139 ALA A N 1
ATOM 1088 C CA . ALA A 1 139 ? 9.602 9.377 15.800 1.00 97.38 139 ALA A CA 1
ATOM 1089 C C . ALA A 1 139 ? 8.979 9.845 14.470 1.00 97.38 139 ALA A C 1
ATOM 1091 O O . ALA A 1 139 ? 7.780 10.112 14.426 1.00 97.38 139 ALA A O 1
ATOM 1092 N N . GLU A 1 140 ? 9.760 9.984 13.394 1.00 97.19 140 GLU A N 1
ATOM 1093 C CA . GLU A 1 140 ? 9.216 10.368 12.088 1.00 97.19 140 GLU A CA 1
ATOM 1094 C C . GLU A 1 140 ? 8.460 9.211 11.428 1.00 97.19 140 GLU A C 1
ATOM 1096 O O . GLU A 1 140 ? 7.355 9.412 10.929 1.00 97.19 140 GLU A O 1
ATOM 1101 N N . LEU A 1 141 ? 9.018 8.000 11.485 1.00 98.25 141 LEU A N 1
ATOM 1102 C CA . LEU A 1 141 ? 8.350 6.792 11.005 1.00 98.25 141 LEU A CA 1
ATOM 1103 C C . LEU A 1 141 ? 7.156 6.428 11.899 1.00 98.25 141 LEU A C 1
ATOM 1105 O O . LEU A 1 141 ? 6.070 6.148 11.392 1.00 98.25 141 LEU A O 1
ATOM 1109 N N . ASP A 1 142 ? 7.328 6.505 13.220 1.00 97.44 142 ASP A N 1
ATOM 1110 C CA . ASP A 1 142 ? 6.308 6.117 14.202 1.00 97.44 142 ASP A CA 1
ATOM 1111 C C . ASP A 1 142 ? 5.008 6.918 14.049 1.00 97.44 142 ASP A C 1
ATOM 1113 O O . ASP A 1 142 ? 3.925 6.404 14.319 1.00 97.44 142 ASP A O 1
ATOM 1117 N N . ARG A 1 143 ? 5.084 8.160 13.551 1.00 97.44 143 ARG A N 1
ATOM 1118 C CA . ARG A 1 143 ? 3.906 8.990 13.242 1.00 97.44 143 ARG A CA 1
ATOM 1119 C C . ARG A 1 143 ? 2.970 8.370 12.208 1.00 97.44 143 ARG A C 1
ATOM 1121 O O . ARG A 1 143 ? 1.781 8.673 12.247 1.00 97.44 143 ARG A O 1
ATOM 1128 N N . PHE A 1 144 ? 3.496 7.566 11.285 1.00 98.06 144 PHE A N 1
ATOM 1129 C CA . PHE A 1 144 ? 2.710 6.887 10.252 1.00 98.06 144 PHE A CA 1
ATOM 1130 C C . PHE A 1 144 ? 2.267 5.490 10.684 1.00 98.06 144 PHE A C 1
ATOM 1132 O O . PHE A 1 144 ? 1.226 5.024 10.237 1.00 98.06 144 PHE A O 1
ATOM 1139 N N . LEU A 1 145 ? 3.051 4.826 11.540 1.00 97.94 145 LEU A N 1
ATOM 1140 C CA . LEU A 1 145 ? 2.770 3.457 11.981 1.00 97.94 145 LEU A CA 1
ATOM 1141 C C . LEU A 1 145 ? 1.837 3.393 13.195 1.00 97.94 145 LEU A C 1
ATOM 1143 O O . LEU A 1 145 ? 1.179 2.383 13.415 1.00 97.94 145 LEU A O 1
ATOM 1147 N N . ASN A 1 146 ? 1.778 4.451 14.003 1.00 97.38 146 ASN A N 1
ATOM 1148 C CA . ASN A 1 146 ? 0.900 4.500 15.162 1.00 97.38 146 ASN A CA 1
ATOM 1149 C C . ASN A 1 146 ? -0.568 4.667 14.735 1.00 97.38 146 ASN A C 1
ATOM 1151 O O . ASN A 1 146 ? -0.879 5.500 13.886 1.00 97.38 146 ASN A O 1
ATOM 1155 N N . ILE A 1 147 ? -1.485 3.956 15.400 1.00 97.38 147 ILE A N 1
ATOM 1156 C CA . ILE A 1 147 ? -2.927 4.023 15.113 1.00 97.38 147 ILE A CA 1
ATOM 1157 C C . ILE A 1 147 ? -3.498 5.449 15.196 1.00 97.38 147 ILE A C 1
ATOM 1159 O O . ILE A 1 147 ?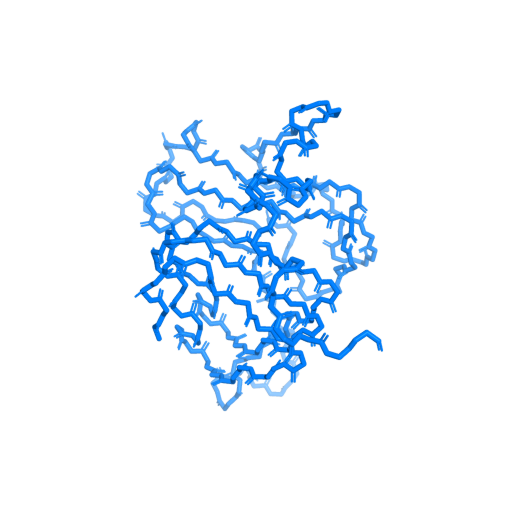 -4.412 5.796 14.453 1.00 97.38 147 ILE A O 1
ATOM 1163 N N . SER A 1 148 ? -2.900 6.326 16.011 1.00 97.44 148 SER A N 1
ATOM 1164 C CA . SER A 1 148 ? -3.252 7.752 16.089 1.00 97.44 148 SER A CA 1
ATOM 1165 C C . SER A 1 148 ? -3.014 8.532 14.791 1.00 97.44 148 SER A C 1
ATOM 1167 O O . SER A 1 148 ? -3.454 9.677 14.680 1.00 97.44 148 SER A O 1
ATOM 1169 N N . PHE A 1 149 ? -2.358 7.942 13.788 1.00 98.38 149 PHE A N 1
ATOM 1170 C CA . PHE A 1 149 ? -2.343 8.478 12.433 1.00 98.38 149 PHE A CA 1
ATOM 1171 C C . PHE A 1 149 ? -3.779 8.637 11.916 1.00 98.38 149 PHE A C 1
ATOM 1173 O O . PHE A 1 149 ? -4.135 9.719 11.456 1.00 98.38 149 PHE A O 1
ATOM 1180 N N . ILE A 1 150 ? -4.624 7.617 12.090 1.00 98.38 150 ILE A N 1
ATOM 1181 C CA . ILE A 1 150 ? -6.028 7.611 11.647 1.00 98.38 150 ILE A CA 1
ATOM 1182 C C . ILE A 1 150 ? -7.037 7.763 12.793 1.00 98.38 150 ILE A C 1
ATOM 1184 O O . ILE A 1 150 ? -8.184 8.140 12.550 1.00 98.38 150 ILE A O 1
ATOM 1188 N N . ASP A 1 151 ? -6.633 7.513 14.038 1.00 97.88 151 ASP A N 1
ATOM 1189 C CA . ASP A 1 151 ? -7.535 7.473 15.188 1.00 97.88 151 ASP A CA 1
ATOM 1190 C C . ASP A 1 151 ? -7.043 8.300 16.386 1.00 97.88 151 ASP A C 1
ATOM 1192 O O . ASP A 1 151 ? -6.694 7.781 17.446 1.00 97.88 151 ASP A O 1
ATOM 1196 N N . LYS A 1 152 ? -7.007 9.629 16.233 1.00 96.44 152 LYS A N 1
ATOM 1197 C CA . LYS A 1 152 ? -6.683 10.531 17.356 1.00 96.44 152 LYS A CA 1
ATOM 1198 C C . LYS A 1 152 ? -7.823 10.627 18.368 1.00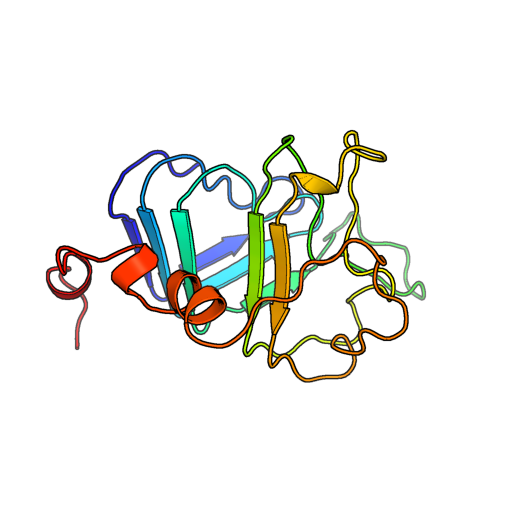 96.44 152 LYS A C 1
ATOM 1200 O O . LYS A 1 152 ? -7.586 10.909 19.538 1.00 96.44 152 LYS A O 1
ATOM 1205 N N . GLU A 1 153 ? -9.058 10.446 17.912 1.00 96.00 153 GLU A N 1
ATOM 1206 C CA . GLU A 1 153 ? -10.281 10.639 18.695 1.00 96.00 153 GLU A CA 1
ATOM 1207 C C . GLU A 1 153 ? -10.794 9.355 19.371 1.00 96.00 153 GLU A C 1
ATOM 1209 O O . GLU A 1 153 ? -11.827 9.395 20.056 1.00 96.00 153 GLU A O 1
ATOM 1214 N N . GLY A 1 154 ? -10.118 8.223 19.164 1.00 96.19 154 GLY A N 1
ATOM 1215 C CA . GLY A 1 154 ? -10.522 6.910 19.666 1.00 96.19 154 GLY A CA 1
ATOM 1216 C C . GLY A 1 154 ? -11.856 6.435 19.082 1.00 96.19 154 GLY A C 1
ATOM 1217 O O . GLY A 1 154 ? -12.698 5.932 19.826 1.00 96.19 154 GLY A O 1
ATOM 1218 N N . TRP A 1 155 ? -12.124 6.688 17.798 1.00 96.62 155 TRP A N 1
ATOM 1219 C CA . TRP A 1 155 ? -13.338 6.256 17.107 1.00 96.62 155 TRP A CA 1
ATOM 1220 C C . TRP A 1 155 ? -13.349 4.756 16.817 1.00 96.62 155 TRP A C 1
ATOM 1222 O O . TRP A 1 155 ? -14.435 4.182 16.816 1.00 96.62 155 TRP A O 1
ATOM 1232 N N . ILE A 1 156 ? -12.188 4.114 16.653 1.00 95.75 156 ILE A N 1
ATOM 1233 C CA . ILE A 1 156 ? -12.111 2.669 16.391 1.00 95.75 156 ILE A CA 1
ATOM 1234 C C . ILE A 1 156 ? -12.658 1.890 17.593 1.00 95.75 156 ILE A C 1
ATOM 1236 O O . ILE A 1 156 ? -13.531 1.042 17.441 1.00 95.75 156 ILE A O 1
ATOM 1240 N N . ASN A 1 157 ? -12.261 2.272 18.810 1.00 93.19 157 ASN A N 1
ATOM 1241 C CA . ASN A 1 157 ? -12.722 1.641 20.056 1.00 93.19 157 ASN A CA 1
ATOM 1242 C C . ASN A 1 157 ? -14.213 1.875 20.374 1.00 93.19 157 ASN A C 1
ATOM 1244 O O . ASN A 1 157 ? -14.721 1.353 21.363 1.00 93.19 157 ASN A O 1
ATOM 1248 N N . LYS A 1 158 ? -14.911 2.700 19.583 1.00 93.94 158 LYS A N 1
ATOM 1249 C CA . LYS A 1 158 ? -16.356 2.956 19.713 1.00 93.94 158 LYS A CA 1
ATOM 1250 C C . LYS A 1 158 ? -17.180 2.154 18.710 1.00 93.94 158 LYS A C 1
ATOM 1252 O O . LYS A 1 158 ? -18.408 2.224 18.751 1.00 93.94 158 LYS A O 1
ATOM 1257 N N . LEU A 1 159 ? -16.529 1.441 17.793 1.00 89.94 159 LEU A N 1
ATOM 1258 C CA . LEU A 1 159 ? -17.212 0.578 16.844 1.00 89.94 159 LEU A CA 1
ATOM 1259 C C . LEU A 1 159 ? -17.783 -0.648 17.568 1.00 89.94 159 LEU A C 1
ATOM 1261 O O . LEU A 1 159 ? -17.172 -1.140 18.516 1.00 89.94 159 LEU A O 1
ATOM 1265 N N . PRO A 1 160 ? -18.932 -1.176 17.119 1.00 86.69 160 PRO A N 1
ATOM 1266 C CA . PRO A 1 160 ? -19.514 -2.396 17.662 1.00 86.69 160 PRO A CA 1
ATOM 1267 C C . PRO A 1 160 ? -18.781 -3.634 17.116 1.00 86.69 160 PRO A C 1
ATOM 1269 O O . PRO A 1 160 ? -19.375 -4.468 16.437 1.00 86.69 160 PRO A O 1
ATOM 1272 N N . VAL A 1 161 ? -17.474 -3.728 17.358 1.00 77.62 161 VAL A N 1
ATOM 1273 C CA . VAL A 1 161 ? -16.667 -4.908 17.034 1.00 77.62 161 VAL A CA 1
ATOM 1274 C C . VAL A 1 161 ? -16.625 -5.816 18.259 1.00 77.62 161 VAL A C 1
ATOM 1276 O O . VAL A 1 161 ? -16.391 -5.355 19.374 1.00 77.62 161 VAL A O 1
ATOM 1279 N N . ASN A 1 162 ? -16.953 -7.095 18.072 1.00 56.06 162 ASN A N 1
ATOM 1280 C CA . ASN A 1 162 ? -16.974 -8.061 19.167 1.00 56.06 162 ASN A CA 1
ATOM 1281 C C . ASN A 1 162 ? -15.530 -8.292 19.641 1.00 56.06 162 ASN A C 1
ATOM 1283 O O . ASN A 1 162 ? -14.730 -8.829 18.878 1.00 56.06 162 ASN A O 1
ATOM 1287 N N . ASN A 1 163 ? -15.218 -7.853 20.864 1.00 55.31 163 ASN A N 1
ATOM 1288 C CA . ASN A 1 163 ? -13.966 -8.171 21.562 1.00 55.31 163 ASN A CA 1
ATOM 1289 C C . ASN A 1 163 ? -13.923 -9.640 21.990 1.00 55.31 163 ASN A C 1
ATOM 1291 O O . ASN A 1 163 ? -14.977 -10.139 22.455 1.00 55.31 163 ASN A O 1
#

Foldseek 3Di:
DDADADEEAEAEEFDDAACGAAQAYYFYEYEQYEFEYAHCSDDYDYLYDHYVYHYYYDNDVNDDDPPDQAADALEEDPDLQAADEAELEEDEPNYDQQRYYPVVCVVSLQNYAAYYYNYDYPNNDNPRHDPSHDYDDDPRVCCSVDPCSRPVPPSVVVDPDDD

Organism: Trifolium subterraneum (NCBI:txid3900)

Radius of gyration: 16.08 Å; Cα contacts (8 Å, |Δi|>4): 321; chains: 1; bounding box: 40×36×41 Å